Protein AF-A0AA38LGV3-F1 (afdb_monomer_lite)

Sequence (119 aa):
GGANGISSNISSFGSVFVIDNPITEGPQDTSKLLGRLQGVQVNSDRRGANFHMSATLIIENGDALEITGTIRSLFATRKLSVVGGSGRFKYARGKALVNLVSFDGVLLTFKIRVTLRSY

Organism: Taxus chinensis (NCBI:txid29808)

pLDDT: mean 87.06, std 14.26, range [31.75, 98.19]

Radius of gyration: 15.21 Å; chains: 1; bounding box: 44×38×39 Å

InterPro domains:
  IPR004265 Dirigent protein [PF03018] (6-104)
  IPR004265 Dirigent protein [PTHR21495] (8-104)
  IPR044859 Allene oxide cyclase/Dirigent protein [G3DSA:2.40.480.10] (3-116)

Secondary structure (DSSP, 8-state):
-------SSTTSTT-EEEEEEEEESSSSTTSPEEEEEEEEEEE--TTS-PEEEEEEEEEGGG-EEEEEEEE--SSSPEEEEEEEEEGGGTT--EEEEEEEEEE-SS-EEEEEEEEEPP-

Structure (mmCIF, N/CA/C/O backbone):
data_AF-A0AA38LGV3-F1
#
_entry.id   AF-A0AA38LGV3-F1
#
loop_
_atom_site.group_PDB
_atom_site.id
_atom_site.type_symbol
_atom_site.label_atom_id
_atom_site.label_alt_id
_atom_site.label_comp_id
_atom_site.label_asym_id
_atom_site.label_entity_id
_atom_site.label_seq_id
_atom_site.pdbx_PDB_ins_code
_atom_site.Cartn_x
_atom_site.Cartn_y
_atom_site.Cartn_z
_atom_site.occupancy
_atom_site.B_iso_or_equiv
_atom_site.auth_seq_id
_atom_site.auth_comp_id
_atom_site.auth_asym_id
_atom_site.auth_atom_id
_atom_site.pdbx_PDB_model_num
ATOM 1 N N . GLY A 1 1 ? 16.575 -24.593 -3.287 1.00 36.75 1 GLY A N 1
ATOM 2 C CA . GLY A 1 1 ? 15.802 -24.262 -4.498 1.00 36.75 1 GLY A CA 1
ATOM 3 C C . GLY A 1 1 ? 14.820 -23.166 -4.154 1.00 36.75 1 GLY A C 1
ATOM 4 O O . GLY A 1 1 ? 14.062 -23.353 -3.217 1.00 36.75 1 GLY A O 1
ATOM 5 N N . GLY A 1 2 ? 14.893 -22.027 -4.843 1.00 31.75 2 GLY A N 1
ATOM 6 C CA . GLY A 1 2 ? 14.103 -20.824 -4.553 1.00 31.75 2 GLY A CA 1
ATOM 7 C C . GLY A 1 2 ? 14.557 -19.645 -5.417 1.00 31.75 2 GLY A C 1
ATOM 8 O O . GLY A 1 2 ? 15.101 -18.684 -4.903 1.00 31.75 2 GLY A O 1
ATOM 9 N N . ALA A 1 3 ? 14.430 -19.844 -6.733 1.00 40.34 3 ALA A N 1
ATOM 10 C CA . ALA A 1 3 ? 14.535 -18.923 -7.869 1.00 40.34 3 ALA A CA 1
ATOM 11 C C . ALA A 1 3 ? 15.486 -17.705 -7.802 1.00 40.34 3 ALA A C 1
ATOM 13 O O . ALA A 1 3 ? 15.157 -16.627 -7.316 1.00 40.34 3 ALA A O 1
ATOM 14 N N . ASN A 1 4 ? 16.603 -17.869 -8.512 1.00 45.72 4 ASN A N 1
ATOM 15 C CA . ASN A 1 4 ? 17.285 -16.826 -9.273 1.00 45.72 4 ASN A CA 1
ATOM 16 C C . ASN A 1 4 ? 16.276 -15.948 -10.041 1.00 45.72 4 ASN A C 1
ATOM 18 O O . ASN A 1 4 ? 15.664 -16.407 -11.004 1.00 45.72 4 ASN A O 1
ATOM 22 N N . GLY A 1 5 ? 16.115 -14.695 -9.620 1.00 40.00 5 GLY A N 1
ATOM 23 C CA . GLY A 1 5 ? 15.240 -13.713 -10.269 1.00 40.00 5 GLY A CA 1
ATOM 24 C C . GLY A 1 5 ? 15.752 -12.278 -10.163 1.00 40.00 5 GLY A C 1
ATOM 25 O O . GLY A 1 5 ? 14.984 -11.339 -10.347 1.00 40.00 5 GLY A O 1
ATOM 26 N N . ILE A 1 6 ? 17.039 -12.083 -9.859 1.00 48.44 6 ILE A N 1
ATOM 27 C CA . ILE A 1 6 ? 17.645 -10.752 -9.887 1.00 48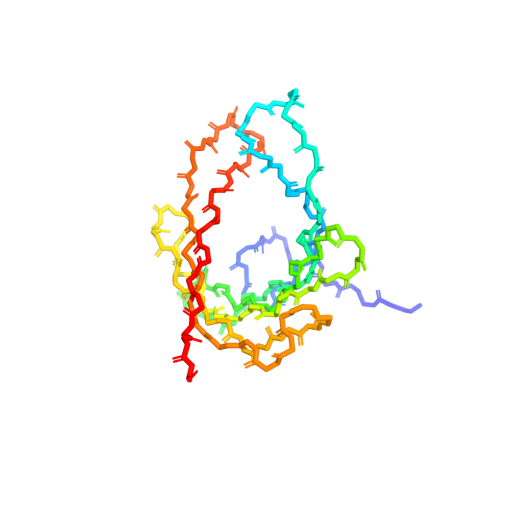.44 6 ILE A CA 1
ATOM 28 C C . ILE A 1 6 ? 17.950 -10.436 -11.353 1.00 48.44 6 ILE A C 1
ATOM 30 O O . ILE A 1 6 ? 19.046 -10.685 -11.849 1.00 48.44 6 ILE A O 1
ATOM 34 N N . SER A 1 7 ? 16.955 -9.924 -12.079 1.00 47.75 7 SER A N 1
ATOM 35 C CA . SER A 1 7 ? 17.238 -9.183 -13.305 1.00 47.75 7 SER A CA 1
ATOM 36 C C . SER A 1 7 ? 18.153 -8.018 -12.926 1.00 47.75 7 SER A C 1
ATOM 38 O O . SER A 1 7 ? 17.810 -7.240 -12.037 1.00 47.75 7 SER A O 1
ATOM 40 N N . SER A 1 8 ? 19.295 -7.875 -13.596 1.00 53.75 8 SER A N 1
ATOM 41 C CA . SER A 1 8 ? 20.307 -6.834 -13.341 1.00 53.75 8 SER A CA 1
ATOM 42 C C . SER A 1 8 ? 19.793 -5.391 -13.474 1.00 53.75 8 SER A C 1
ATOM 44 O O . SER A 1 8 ? 20.509 -4.449 -13.151 1.00 53.75 8 SER A O 1
ATOM 46 N N . ASN A 1 9 ? 18.543 -5.205 -13.909 1.00 65.06 9 ASN A N 1
ATOM 47 C CA . ASN A 1 9 ? 17.844 -3.931 -13.927 1.00 65.06 9 ASN A CA 1
ATOM 48 C C . ASN A 1 9 ? 16.508 -4.045 -13.172 1.00 65.06 9 ASN A C 1
ATOM 50 O O . ASN A 1 9 ? 15.633 -4.823 -13.562 1.00 65.06 9 ASN A O 1
ATOM 54 N N . ILE A 1 10 ? 16.351 -3.224 -12.128 1.00 68.69 10 ILE A N 1
ATOM 55 C CA . ILE A 1 10 ? 15.189 -3.168 -11.222 1.00 68.69 10 ILE A CA 1
ATOM 56 C C . ILE A 1 10 ? 13.877 -2.827 -11.960 1.00 68.69 10 ILE A C 1
ATOM 58 O O . ILE A 1 10 ? 12.784 -3.034 -11.444 1.00 68.69 10 ILE A O 1
ATOM 62 N N . SER A 1 11 ? 13.981 -2.281 -13.172 1.00 75.44 11 SER A N 1
ATOM 63 C CA . SER A 1 11 ? 12.853 -1.865 -14.007 1.00 75.44 11 SER A CA 1
ATOM 64 C C . SER A 1 11 ? 12.534 -2.840 -15.146 1.00 75.44 11 SER A C 1
ATOM 66 O O . SER A 1 11 ? 11.791 -2.485 -16.056 1.00 75.44 11 SER A O 1
ATOM 68 N N . SER A 1 12 ? 13.049 -4.071 -15.117 1.00 86.12 12 SER A N 1
ATOM 69 C CA . SER A 1 12 ? 12.774 -5.071 -16.162 1.00 86.12 12 SER A CA 1
ATOM 70 C C . SER A 1 12 ? 11.361 -5.646 -16.050 1.00 86.12 12 SER A C 1
ATOM 72 O O . SER A 1 12 ? 10.798 -5.729 -14.961 1.00 86.12 12 SER A O 1
ATOM 74 N N . PHE A 1 13 ? 10.780 -6.091 -17.167 1.00 88.06 13 PHE A N 1
ATOM 75 C CA . PHE A 1 13 ? 9.527 -6.850 -17.131 1.00 88.06 13 PHE A CA 1
ATOM 76 C C . PHE A 1 13 ? 9.686 -8.111 -16.270 1.00 88.06 13 PHE A C 1
ATOM 78 O O . PHE A 1 13 ? 10.652 -8.858 -16.425 1.00 88.06 13 PHE A O 1
ATOM 85 N N . GLY A 1 14 ? 8.720 -8.357 -15.387 1.00 88.31 14 GLY A N 1
ATOM 86 C CA . GLY A 1 14 ? 8.723 -9.493 -14.470 1.00 88.31 14 GLY A CA 1
ATOM 87 C C . GLY A 1 14 ? 9.507 -9.271 -13.176 1.00 88.31 14 GLY A C 1
ATOM 88 O O . GLY A 1 14 ? 9.475 -10.150 -12.320 1.00 88.31 14 GLY A O 1
ATOM 89 N N . SER A 1 15 ? 10.165 -8.120 -12.983 1.00 88.12 15 SER A N 1
ATOM 90 C CA . SER A 1 15 ? 10.785 -7.791 -11.695 1.00 88.12 15 SER A CA 1
ATOM 91 C C . SER A 1 15 ? 9.721 -7.708 -10.596 1.00 88.12 15 SER A C 1
ATOM 93 O O . SER A 1 15 ? 8.696 -7.042 -10.768 1.00 88.12 15 SER A O 1
ATOM 95 N N . VAL A 1 16 ? 9.978 -8.375 -9.468 1.00 89.62 16 VAL A N 1
ATOM 96 C CA . VAL A 1 16 ? 9.088 -8.435 -8.301 1.00 89.62 16 VAL A CA 1
ATOM 97 C C . VAL A 1 16 ? 9.765 -7.776 -7.106 1.00 89.62 16 VAL A C 1
ATOM 99 O O . VAL A 1 16 ? 10.911 -8.083 -6.789 1.00 89.62 16 VAL A O 1
ATOM 102 N N . PHE A 1 17 ? 9.027 -6.915 -6.415 1.00 88.50 17 PHE A N 1
ATOM 103 C CA . PHE A 1 17 ? 9.433 -6.272 -5.174 1.00 88.50 17 PHE A CA 1
ATOM 104 C C . PHE A 1 17 ? 8.464 -6.672 -4.075 1.00 88.50 17 PHE A C 1
ATOM 106 O O . PHE A 1 17 ? 7.258 -6.460 -4.205 1.00 88.50 17 PHE A O 1
ATOM 113 N N . VAL A 1 18 ? 8.991 -7.233 -2.991 1.00 93.81 18 VAL A N 1
ATOM 114 C CA . VAL A 1 18 ? 8.243 -7.412 -1.745 1.00 93.81 18 VAL A CA 1
ATOM 115 C C . VAL A 1 18 ? 8.428 -6.144 -0.925 1.00 93.81 18 VAL A C 1
ATOM 117 O O . VAL A 1 18 ? 9.553 -5.675 -0.765 1.00 93.81 18 VAL A O 1
ATOM 120 N N . ILE A 1 19 ? 7.328 -5.572 -0.444 1.00 92.94 19 ILE A N 1
ATOM 121 C CA . ILE A 1 19 ? 7.347 -4.330 0.327 1.00 92.94 19 ILE A CA 1
ATOM 122 C C . ILE A 1 19 ? 6.855 -4.570 1.748 1.00 92.94 19 ILE A C 1
ATOM 124 O O . ILE A 1 19 ? 5.887 -5.298 1.965 1.00 92.94 19 ILE A O 1
ATOM 128 N N . ASP A 1 20 ? 7.522 -3.915 2.693 1.00 95.25 20 ASP A N 1
ATOM 129 C CA . ASP A 1 20 ? 7.139 -3.859 4.098 1.00 95.25 20 ASP A CA 1
ATOM 130 C C . ASP A 1 20 ? 7.573 -2.505 4.682 1.00 95.25 20 ASP A C 1
ATOM 132 O O . ASP A 1 20 ? 8.673 -2.352 5.212 1.00 95.25 20 ASP A O 1
ATOM 136 N N . ASN A 1 21 ? 6.725 -1.490 4.506 1.00 93.56 21 ASN A N 1
ATOM 137 C CA . ASN A 1 21 ? 7.052 -0.099 4.824 1.00 93.56 21 ASN A CA 1
ATOM 138 C C . ASN A 1 21 ? 6.274 0.400 6.050 1.00 93.56 21 ASN A C 1
ATOM 140 O O . ASN A 1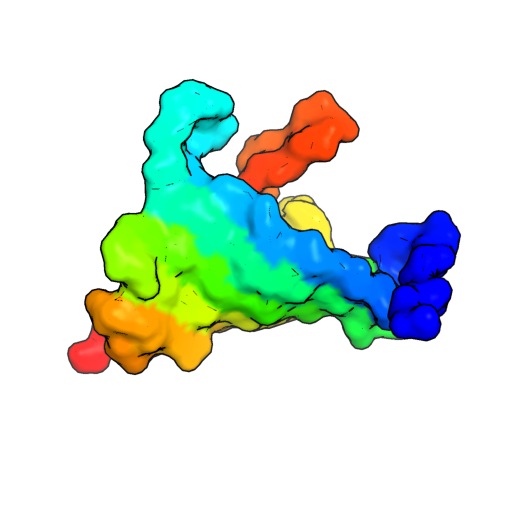 21 ? 5.090 0.080 6.182 1.00 93.56 21 ASN A O 1
ATOM 144 N N . PRO A 1 22 ? 6.878 1.222 6.928 1.00 94.44 22 PRO A N 1
ATOM 145 C CA . PRO A 1 22 ? 6.149 1.855 8.022 1.00 94.44 22 PRO A CA 1
ATOM 146 C C . PRO A 1 22 ? 5.104 2.850 7.489 1.00 94.44 22 PRO A C 1
ATOM 148 O O . PRO A 1 22 ? 5.344 3.566 6.518 1.00 94.44 22 PRO A O 1
ATOM 151 N N . ILE A 1 23 ? 3.943 2.906 8.146 1.00 94.88 23 ILE A N 1
ATOM 152 C CA . ILE A 1 23 ? 2.946 3.967 7.964 1.00 94.88 23 ILE A CA 1
ATOM 153 C C . ILE A 1 23 ? 3.021 4.863 9.193 1.00 94.88 23 ILE A C 1
ATOM 155 O O . ILE A 1 23 ? 2.777 4.400 10.306 1.00 94.88 23 ILE A O 1
ATOM 159 N N . THR A 1 24 ? 3.343 6.135 8.997 1.00 95.31 24 THR A N 1
ATOM 160 C CA . THR A 1 24 ? 3.509 7.126 10.065 1.00 95.31 24 THR A CA 1
ATOM 161 C C . THR A 1 24 ? 2.496 8.260 9.937 1.00 95.31 24 THR A C 1
ATOM 163 O O . THR A 1 24 ? 1.918 8.485 8.872 1.00 95.31 24 THR A O 1
ATOM 166 N N . GLU A 1 25 ? 2.265 8.982 11.033 1.00 94.44 25 GLU A N 1
ATOM 167 C CA . GLU A 1 25 ? 1.363 10.145 11.062 1.00 94.44 25 GLU A CA 1
ATOM 168 C C . GLU A 1 25 ? 1.866 11.318 10.200 1.00 94.44 25 GLU A C 1
ATOM 170 O O . GLU A 1 25 ? 1.072 12.046 9.598 1.00 94.44 25 GLU A O 1
ATOM 175 N N . GLY A 1 26 ? 3.187 11.466 10.090 1.00 92.75 26 GLY A N 1
ATOM 176 C CA . GLY A 1 26 ? 3.858 12.511 9.327 1.00 92.75 26 GLY A CA 1
ATOM 177 C C . GLY A 1 26 ? 5.108 12.001 8.601 1.00 92.75 26 GLY A C 1
ATOM 178 O O . GLY A 1 26 ? 5.521 10.855 8.796 1.00 92.75 26 GLY A O 1
ATOM 179 N N . PRO A 1 27 ? 5.705 12.835 7.729 1.00 88.75 27 PRO A N 1
ATOM 180 C CA . PRO A 1 27 ? 6.904 12.484 6.967 1.00 88.75 27 PRO A CA 1
ATOM 181 C C . PRO A 1 27 ? 8.205 12.522 7.785 1.00 88.75 27 PRO A C 1
ATOM 183 O O . PRO A 1 27 ? 9.237 12.128 7.259 1.00 88.75 27 PRO A O 1
ATOM 186 N N . GLN A 1 28 ? 8.185 13.041 9.017 1.00 88.94 28 GLN A N 1
ATOM 187 C CA . GLN A 1 28 ? 9.365 13.115 9.879 1.00 88.94 28 GLN A CA 1
ATOM 188 C C . GLN A 1 28 ? 9.667 11.754 10.511 1.00 88.94 28 GLN A C 1
ATOM 190 O O . GLN A 1 28 ? 8.739 11.067 10.937 1.00 88.94 28 GLN A O 1
ATOM 195 N N . ASP A 1 29 ? 10.946 11.428 10.692 1.00 82.38 29 ASP A N 1
ATOM 196 C CA . ASP A 1 29 ? 11.391 10.163 11.304 1.00 82.38 29 ASP A CA 1
ATOM 197 C C . ASP A 1 29 ? 10.923 9.982 12.757 1.00 82.38 29 ASP A C 1
ATOM 199 O O . ASP A 1 29 ? 10.814 8.864 13.252 1.00 82.38 29 ASP A O 1
ATOM 203 N N . THR A 1 30 ? 10.603 11.080 13.443 1.00 91.25 30 THR A N 1
ATOM 204 C CA . THR A 1 30 ? 10.068 11.089 14.813 1.00 91.25 30 THR A CA 1
ATOM 205 C C . THR A 1 30 ? 8.548 10.924 14.878 1.00 91.25 30 THR A C 1
ATOM 207 O O . THR A 1 30 ? 7.976 10.923 15.969 1.00 91.25 30 THR A O 1
ATOM 210 N N . SER A 1 31 ? 7.871 10.810 13.732 1.00 93.75 31 SER A N 1
ATOM 211 C CA . SER A 1 31 ? 6.413 10.690 13.673 1.00 93.75 31 SER A CA 1
ATOM 212 C C . SER A 1 31 ? 5.930 9.385 14.298 1.00 93.75 31 SER A C 1
ATOM 214 O O . SER A 1 31 ? 6.560 8.335 14.157 1.00 93.75 31 SER A O 1
ATOM 216 N N . LYS A 1 32 ? 4.748 9.422 14.924 1.00 95.00 32 LYS A N 1
ATOM 217 C CA . LYS A 1 32 ? 4.115 8.224 15.482 1.00 95.00 32 LYS A CA 1
ATOM 218 C C . LYS A 1 32 ? 3.923 7.160 14.392 1.00 95.00 32 LYS A C 1
ATOM 220 O O . LYS A 1 32 ? 3.362 7.445 13.330 1.00 95.00 32 LYS A O 1
ATOM 225 N N . LEU A 1 33 ? 4.335 5.924 14.684 1.00 94.25 33 LEU A N 1
ATOM 226 C CA . LEU A 1 33 ? 4.018 4.748 13.873 1.00 94.25 33 LEU A CA 1
ATOM 227 C C . LEU A 1 33 ? 2.529 4.402 14.025 1.00 94.25 33 LEU A C 1
ATOM 229 O O . LEU A 1 33 ? 2.040 4.208 15.136 1.00 94.25 33 LEU A O 1
ATOM 233 N N . LEU A 1 34 ? 1.822 4.307 12.903 1.00 94.69 34 LEU A N 1
ATOM 234 C CA . LEU A 1 34 ? 0.395 3.982 12.833 1.00 94.69 34 LEU A CA 1
ATOM 235 C C . LEU A 1 34 ? 0.134 2.557 12.334 1.00 94.69 34 LEU A C 1
ATOM 237 O O . LEU A 1 34 ? -0.960 2.029 12.526 1.00 94.69 34 LEU A O 1
ATOM 241 N N . GLY A 1 35 ? 1.107 1.947 11.654 1.00 95.50 35 GLY A N 1
ATOM 242 C CA . GLY A 1 35 ? 0.908 0.661 11.000 1.00 95.50 35 GLY A CA 1
ATOM 243 C C . GLY A 1 35 ? 1.999 0.297 9.999 1.00 95.50 35 GLY A C 1
ATOM 244 O O . GLY A 1 35 ? 3.091 0.871 10.010 1.00 95.50 35 GLY A O 1
ATOM 245 N N . ARG A 1 36 ? 1.696 -0.655 9.110 1.00 96.38 36 ARG A N 1
ATOM 246 C CA . ARG A 1 36 ? 2.595 -1.111 8.037 1.00 96.38 36 ARG A CA 1
ATOM 247 C C . ARG A 1 36 ? 1.863 -1.262 6.708 1.00 96.38 36 ARG A C 1
ATOM 249 O O . ARG A 1 36 ? 0.701 -1.656 6.669 1.00 96.38 36 ARG A O 1
ATOM 256 N N . LEU A 1 37 ? 2.560 -0.965 5.616 1.00 96.69 37 LEU A N 1
ATOM 257 C CA . LEU A 1 37 ? 2.142 -1.251 4.249 1.00 96.69 37 LEU A CA 1
ATOM 258 C C . LEU A 1 37 ? 2.917 -2.469 3.750 1.00 96.69 37 LEU A C 1
ATOM 260 O O . LEU A 1 37 ? 4.116 -2.368 3.485 1.00 96.69 37 LEU A O 1
ATOM 264 N N . GLN A 1 38 ? 2.223 -3.591 3.591 1.00 97.69 38 GLN A N 1
ATOM 265 C CA . GLN A 1 38 ? 2.818 -4.869 3.200 1.00 97.69 38 GLN A CA 1
ATOM 266 C C . GLN A 1 38 ? 2.244 -5.368 1.885 1.00 97.69 38 GLN A C 1
ATOM 268 O O . GLN A 1 38 ? 1.045 -5.241 1.652 1.00 97.69 38 GLN A O 1
ATOM 273 N N . GLY A 1 39 ? 3.069 -5.948 1.017 1.00 97.25 39 GLY A N 1
ATOM 274 C CA . GLY A 1 39 ? 2.572 -6.503 -0.238 1.00 97.25 39 GLY A CA 1
ATOM 275 C C . GLY A 1 39 ? 3.637 -6.713 -1.297 1.00 97.25 39 GLY A C 1
ATOM 276 O O . GLY A 1 39 ? 4.810 -6.932 -0.996 1.00 97.25 39 GLY A O 1
ATOM 277 N N . VAL A 1 40 ? 3.203 -6.636 -2.553 1.00 95.88 40 VAL A N 1
ATOM 278 C CA . VAL A 1 40 ? 4.048 -6.865 -3.725 1.00 95.88 40 VAL A CA 1
ATOM 279 C C . VAL A 1 40 ? 3.849 -5.797 -4.794 1.00 95.88 40 VAL A C 1
ATOM 281 O O . VAL A 1 40 ? 2.743 -5.290 -5.006 1.00 95.88 40 VAL A O 1
ATOM 284 N N . GLN A 1 41 ? 4.931 -5.488 -5.504 1.00 92.12 41 GLN A N 1
ATOM 285 C CA . GLN A 1 41 ? 4.922 -4.726 -6.747 1.00 92.12 41 GLN A CA 1
ATOM 286 C C . GLN A 1 41 ? 5.573 -5.558 -7.847 1.00 92.12 41 GLN A C 1
ATOM 288 O O . GLN A 1 41 ? 6.635 -6.137 -7.639 1.00 92.12 41 GLN A O 1
ATOM 293 N N . VAL A 1 42 ? 4.961 -5.602 -9.023 1.00 92.50 42 VAL A N 1
ATOM 294 C CA . VAL A 1 42 ? 5.477 -6.356 -10.170 1.00 92.50 42 VAL A CA 1
ATOM 295 C C . VAL A 1 42 ? 5.539 -5.438 -11.374 1.00 92.50 42 VAL A C 1
ATOM 297 O O . VAL A 1 42 ? 4.528 -4.814 -11.699 1.00 92.50 42 VAL A O 1
ATOM 300 N N . ASN A 1 43 ? 6.681 -5.360 -12.061 1.00 90.06 43 ASN A N 1
ATOM 301 C CA . ASN A 1 43 ? 6.693 -4.725 -13.376 1.00 90.06 43 ASN A CA 1
ATOM 302 C C . ASN A 1 43 ? 5.979 -5.647 -14.369 1.00 90.06 43 ASN A C 1
ATOM 304 O O . ASN A 1 43 ? 6.533 -6.645 -14.831 1.00 90.06 43 ASN A O 1
ATOM 308 N N . SER A 1 44 ? 4.737 -5.307 -14.693 1.00 88.19 44 SER A N 1
ATOM 309 C CA . SER A 1 44 ? 3.902 -6.051 -15.633 1.00 88.19 44 SER A CA 1
ATOM 310 C C . SER A 1 44 ? 3.832 -5.386 -17.012 1.00 88.19 44 SER A C 1
ATOM 312 O O . SER A 1 44 ? 2.960 -5.725 -17.809 1.00 88.19 44 SER A O 1
ATOM 314 N N . ASP A 1 45 ? 4.720 -4.432 -17.301 1.00 88.56 45 ASP A N 1
ATOM 315 C CA . ASP A 1 45 ? 4.792 -3.717 -18.572 1.00 88.56 45 ASP A CA 1
ATOM 316 C C . ASP A 1 45 ? 6.047 -4.107 -19.359 1.00 88.56 45 ASP A C 1
ATOM 318 O O . ASP A 1 45 ? 7.179 -3.894 -18.939 1.00 88.56 45 ASP A O 1
ATOM 322 N N . ARG A 1 46 ? 5.846 -4.702 -20.539 1.00 85.25 46 ARG A N 1
ATOM 323 C CA . ARG A 1 46 ? 6.945 -5.124 -21.423 1.00 85.25 46 ARG A CA 1
ATOM 324 C C . ARG A 1 46 ? 7.645 -3.961 -22.120 1.00 85.25 46 ARG A C 1
ATOM 326 O O . ARG A 1 46 ? 8.720 -4.158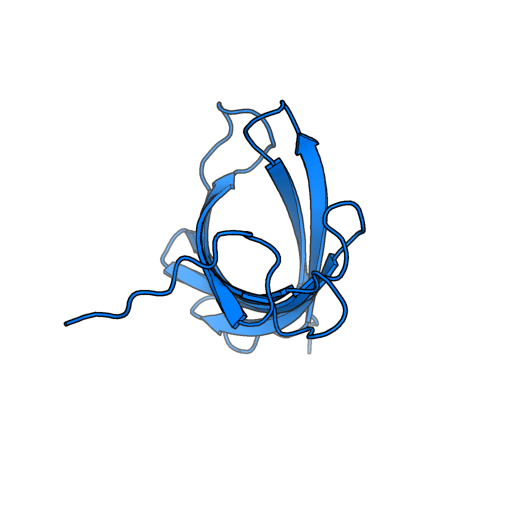 -22.675 1.00 85.25 46 ARG A O 1
ATOM 333 N N . ARG A 1 47 ? 7.011 -2.788 -22.170 1.00 81.50 47 ARG A N 1
ATOM 334 C CA . ARG A 1 47 ? 7.484 -1.614 -22.917 1.00 81.50 47 ARG A CA 1
ATOM 335 C C . ARG A 1 47 ? 7.928 -0.475 -22.000 1.00 81.50 47 ARG A C 1
ATOM 337 O O . ARG A 1 47 ? 8.311 0.577 -22.502 1.00 81.50 47 ARG A O 1
ATOM 344 N N . GLY A 1 48 ? 7.868 -0.663 -20.685 1.00 77.38 48 GLY A N 1
ATOM 345 C CA . GLY A 1 48 ? 8.121 0.398 -19.721 1.00 77.38 48 GLY A CA 1
ATOM 346 C C . GLY A 1 48 ? 8.315 -0.113 -18.299 1.00 77.38 48 GLY A C 1
ATOM 347 O O . GLY A 1 48 ? 8.438 -1.308 -18.048 1.00 77.38 48 GLY A O 1
ATOM 348 N N . ALA A 1 49 ? 8.341 0.827 -17.358 1.00 79.25 49 ALA A N 1
ATOM 349 C CA . ALA A 1 49 ? 8.564 0.577 -15.936 1.00 79.25 49 ALA A CA 1
ATOM 350 C C . ALA A 1 49 ? 7.280 0.815 -15.119 1.00 79.25 49 ALA A C 1
ATOM 352 O O . ALA A 1 49 ? 7.290 1.534 -14.118 1.00 79.25 49 ALA A O 1
ATOM 353 N N . ASN A 1 50 ? 6.154 0.256 -15.577 1.00 87.81 50 ASN A N 1
ATOM 354 C CA . ASN A 1 50 ? 4.877 0.366 -14.874 1.00 87.81 50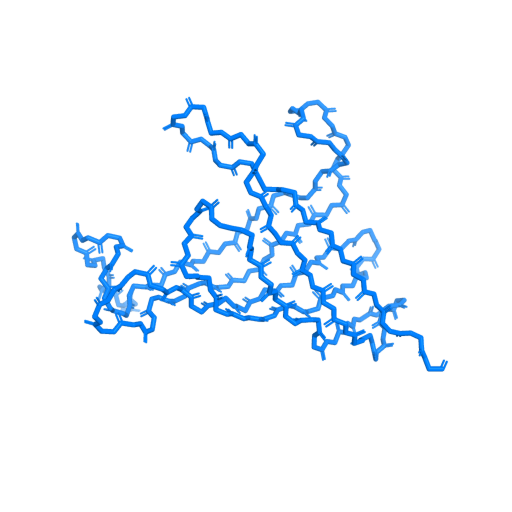 ASN A CA 1
ATOM 355 C C . ASN A 1 50 ? 4.690 -0.827 -13.930 1.00 87.81 50 ASN A C 1
ATOM 357 O O . ASN A 1 50 ? 4.692 -1.982 -14.351 1.00 87.81 50 ASN A O 1
ATOM 361 N N . PHE A 1 51 ? 4.452 -0.540 -12.654 1.00 90.12 51 PHE A N 1
ATOM 362 C CA . PHE A 1 51 ? 4.329 -1.558 -11.617 1.00 90.12 51 PHE A CA 1
ATOM 363 C C . PHE A 1 51 ? 2.874 -1.797 -11.237 1.00 90.12 51 PHE A C 1
ATOM 365 O O . PHE A 1 51 ? 2.177 -0.867 -10.837 1.00 90.12 51 PHE A O 1
ATOM 372 N N . HIS A 1 52 ? 2.406 -3.038 -11.291 1.00 93.62 52 HIS A N 1
ATOM 373 C CA . HIS A 1 52 ? 1.178 -3.422 -10.609 1.00 93.62 52 HIS A CA 1
ATOM 374 C C . HIS A 1 52 ? 1.472 -3.627 -9.120 1.00 93.62 52 HIS A C 1
ATOM 376 O O . HIS A 1 52 ? 2.403 -4.348 -8.777 1.00 93.62 52 HIS A O 1
ATOM 382 N N . MET A 1 53 ? 0.691 -3.005 -8.241 1.00 95.19 53 MET A N 1
ATOM 383 C CA . MET A 1 53 ? 0.784 -3.163 -6.790 1.00 95.19 53 MET A CA 1
ATOM 384 C C . MET A 1 53 ? -0.440 -3.908 -6.263 1.00 95.19 53 MET A C 1
ATOM 386 O O . MET A 1 53 ? -1.569 -3.590 -6.639 1.00 95.19 53 MET A O 1
ATOM 390 N N . SER A 1 54 ? -0.202 -4.827 -5.331 1.00 97.62 54 SER A N 1
ATOM 391 C CA . SER A 1 54 ? -1.208 -5.388 -4.431 1.00 97.62 54 SER A CA 1
ATOM 392 C C . SER A 1 54 ? -0.653 -5.323 -3.014 1.00 97.62 54 SER A C 1
ATOM 394 O O . SER A 1 54 ? 0.394 -5.912 -2.744 1.00 97.62 54 SER A O 1
ATOM 396 N N . ALA A 1 55 ? -1.308 -4.572 -2.132 1.00 97.69 55 ALA A N 1
ATOM 397 C CA . ALA A 1 55 ? -0.803 -4.315 -0.790 1.00 97.69 55 ALA A CA 1
ATOM 398 C C . ALA A 1 55 ? -1.921 -4.139 0.242 1.00 97.69 55 ALA A C 1
ATOM 400 O O . ALA A 1 55 ? -3.046 -3.770 -0.090 1.00 97.69 55 ALA A O 1
ATOM 401 N N . THR A 1 56 ? -1.564 -4.346 1.502 1.00 98.19 56 THR A N 1
ATOM 402 C CA . THR A 1 56 ? -2.424 -4.221 2.673 1.00 98.19 56 THR A CA 1
ATOM 403 C C . THR A 1 56 ? -1.872 -3.129 3.581 1.00 98.19 56 THR A C 1
ATOM 405 O O . THR A 1 56 ? -0.700 -3.164 3.960 1.00 98.19 56 THR A O 1
ATOM 408 N N . LEU A 1 57 ? -2.712 -2.154 3.931 1.00 97.56 57 LEU A N 1
ATOM 409 C CA . LEU A 1 57 ? -2.439 -1.195 5.000 1.00 97.56 57 LEU A CA 1
ATOM 410 C C . LEU A 1 57 ? -2.926 -1.821 6.301 1.00 97.56 57 LEU A C 1
ATOM 412 O O . LEU A 1 57 ? -4.131 -1.863 6.530 1.00 97.56 57 LEU A O 1
ATOM 416 N N . ILE A 1 58 ? -2.005 -2.304 7.124 1.00 97.12 58 ILE A N 1
ATOM 417 C CA . ILE A 1 58 ? -2.282 -2.867 8.446 1.00 97.12 58 ILE A CA 1
ATOM 418 C C . ILE A 1 58 ? -2.165 -1.729 9.455 1.00 97.12 58 ILE A C 1
ATOM 420 O O . ILE A 1 58 ? -1.096 -1.130 9.566 1.00 97.12 58 ILE A O 1
ATOM 424 N N . ILE A 1 59 ? -3.248 -1.412 10.157 1.00 93.62 59 ILE A N 1
ATOM 425 C CA . ILE A 1 59 ? -3.351 -0.301 11.114 1.00 93.62 59 ILE A CA 1
ATOM 426 C C . ILE A 1 59 ? -3.562 -0.876 12.533 1.00 93.62 59 ILE A C 1
ATOM 428 O O . ILE A 1 59 ? -3.658 -2.092 12.718 1.00 93.62 59 ILE A O 1
ATOM 432 N N . GLU A 1 60 ? -3.561 -0.010 13.551 1.00 83.50 60 GLU A N 1
ATOM 433 C CA . GLU A 1 60 ? -3.820 -0.339 14.959 1.00 83.50 60 GLU A CA 1
ATOM 434 C C . GLU A 1 60 ? -4.936 -1.389 15.142 1.00 83.50 60 GLU A C 1
ATOM 436 O O . GLU A 1 60 ? -5.992 -1.332 14.509 1.00 83.50 60 GLU A O 1
ATOM 441 N N . ASN A 1 61 ? -4.696 -2.333 16.057 1.00 84.69 61 ASN A N 1
ATOM 442 C CA . ASN A 1 61 ? -5.586 -3.449 16.407 1.00 84.69 61 ASN A CA 1
ATOM 443 C C . ASN A 1 61 ? -5.855 -4.466 15.281 1.00 84.69 61 ASN A C 1
ATOM 445 O O . ASN A 1 61 ? -6.799 -5.246 15.375 1.00 84.69 61 ASN A O 1
ATOM 449 N N . GLY A 1 62 ? -5.020 -4.496 14.237 1.00 86.75 62 GLY A N 1
ATOM 450 C CA . GLY A 1 62 ? -5.129 -5.476 13.149 1.00 86.75 62 GLY A CA 1
ATOM 451 C C . GLY A 1 62 ? -6.211 -5.148 12.118 1.00 86.75 62 GLY A C 1
ATOM 452 O O . GLY A 1 62 ? -6.444 -5.940 11.202 1.00 86.75 62 GLY A O 1
ATOM 453 N N . ASP A 1 63 ? -6.848 -3.981 12.239 1.00 95.75 63 ASP A N 1
ATOM 454 C CA . ASP A 1 63 ? -7.716 -3.438 11.203 1.00 95.75 63 ASP A CA 1
ATOM 455 C C . ASP A 1 63 ? -6.899 -3.183 9.935 1.00 95.75 63 ASP A C 1
ATOM 457 O O . ASP A 1 63 ? -5.800 -2.624 9.999 1.00 95.75 63 ASP A O 1
ATOM 461 N N . ALA A 1 64 ? -7.428 -3.564 8.773 1.00 97.25 64 ALA A N 1
ATOM 462 C CA . ALA A 1 64 ? -6.681 -3.445 7.530 1.00 97.25 64 ALA A CA 1
ATOM 463 C C . ALA A 1 64 ? -7.522 -2.995 6.337 1.00 97.25 64 ALA A C 1
ATOM 465 O O . ALA A 1 64 ? -8.732 -3.205 6.291 1.00 97.25 64 ALA A O 1
ATOM 466 N N . LEU A 1 65 ? -6.855 -2.389 5.356 1.00 97.50 65 LEU A N 1
ATOM 467 C CA . LEU A 1 65 ? -7.412 -2.041 4.049 1.00 97.50 65 LEU A CA 1
ATOM 468 C C . LEU A 1 65 ? -6.576 -2.679 2.945 1.00 97.50 65 LEU A C 1
ATOM 470 O O . LEU A 1 65 ? -5.355 -2.511 2.928 1.00 97.50 65 LEU A O 1
ATOM 474 N N . GLU A 1 66 ? -7.224 -3.323 1.978 1.00 97.88 66 GLU A N 1
ATOM 475 C CA . GLU A 1 66 ? -6.536 -3.840 0.794 1.00 97.88 66 GLU A CA 1
ATOM 476 C C . GLU A 1 66 ? -6.592 -2.832 -0.359 1.00 97.88 66 GLU A C 1
ATOM 478 O O . GLU A 1 66 ? -7.662 -2.332 -0.733 1.00 97.88 66 GLU A O 1
ATOM 483 N N . ILE A 1 67 ? -5.432 -2.560 -0.959 1.00 97.94 67 ILE A N 1
ATOM 484 C CA . ILE A 1 67 ? -5.276 -1.667 -2.105 1.00 97.94 67 ILE A CA 1
ATOM 485 C C . ILE A 1 67 ? -4.604 -2.360 -3.290 1.00 97.94 67 ILE A C 1
ATOM 487 O O . ILE A 1 67 ? -3.655 -3.128 -3.143 1.00 97.94 67 ILE A O 1
ATOM 491 N N . THR A 1 68 ? -5.064 -2.042 -4.499 1.00 97.81 68 THR A N 1
ATOM 492 C CA . THR A 1 68 ? -4.451 -2.536 -5.739 1.00 97.81 68 THR A CA 1
ATOM 493 C C . THR A 1 68 ? -4.524 -1.515 -6.870 1.00 97.81 68 THR A C 1
ATOM 495 O O . THR A 1 68 ? -5.442 -0.691 -6.936 1.00 97.81 68 THR A O 1
ATOM 498 N N . GLY A 1 69 ? -3.551 -1.548 -7.778 1.00 95.19 69 GLY A N 1
ATOM 499 C CA . GLY A 1 69 ? -3.582 -0.743 -8.995 1.00 95.19 69 GLY A CA 1
ATOM 500 C C . GLY A 1 69 ? -2.241 -0.656 -9.713 1.00 95.19 69 GLY A C 1
ATOM 501 O O . GLY A 1 69 ? -1.246 -1.239 -9.299 1.00 95.19 69 GLY A O 1
ATOM 502 N N . THR A 1 70 ? -2.223 0.085 -10.822 1.00 92.56 70 THR A N 1
ATOM 503 C CA . THR A 1 70 ? -1.015 0.291 -11.637 1.00 92.56 70 THR A CA 1
ATOM 504 C C . THR A 1 70 ? -0.343 1.618 -11.296 1.00 92.56 70 THR A C 1
ATOM 506 O O . THR A 1 70 ? -0.961 2.681 -11.350 1.00 92.56 70 THR A O 1
ATOM 509 N N . ILE A 1 71 ? 0.949 1.557 -11.007 1.00 88.00 71 ILE A N 1
ATOM 510 C CA . ILE A 1 71 ? 1.850 2.671 -10.737 1.00 88.00 71 ILE A CA 1
ATOM 511 C C . ILE A 1 71 ? 2.639 2.936 -12.013 1.00 88.00 71 ILE A C 1
ATOM 513 O O . ILE A 1 71 ? 3.505 2.148 -12.381 1.00 88.00 71 ILE A O 1
ATOM 517 N N . ARG A 1 72 ? 2.313 4.031 -12.707 1.00 82.69 72 ARG A N 1
ATOM 518 C CA . ARG A 1 72 ? 2.892 4.334 -14.027 1.00 82.69 72 ARG A CA 1
ATOM 519 C C . ARG A 1 72 ? 4.104 5.262 -14.012 1.00 82.69 72 ARG A C 1
ATOM 521 O O . ARG A 1 72 ? 4.820 5.399 -14.990 1.00 82.69 72 ARG A O 1
ATOM 528 N N . SER A 1 73 ? 4.287 5.978 -12.914 1.00 75.50 73 SER A N 1
ATOM 529 C CA . SER A 1 73 ? 5.404 6.892 -12.738 1.00 75.50 73 SER A CA 1
ATOM 530 C C . SER A 1 73 ? 5.691 7.018 -11.257 1.00 75.50 73 SER A C 1
ATOM 532 O O . SER A 1 73 ? 4.770 7.074 -10.432 1.00 75.50 73 SER A O 1
ATOM 534 N N . LEU A 1 74 ? 6.979 7.068 -10.922 1.00 68.75 74 LEU A N 1
ATOM 535 C CA . LEU A 1 74 ? 7.398 7.301 -9.550 1.00 68.75 74 LEU A CA 1
ATOM 536 C C . LEU A 1 74 ? 6.999 8.703 -9.070 1.00 68.75 74 LEU A C 1
ATOM 538 O O . LEU A 1 74 ? 6.655 8.848 -7.897 1.00 68.75 74 LEU A O 1
ATOM 542 N N . PHE A 1 75 ? 6.961 9.678 -9.982 1.00 70.44 75 PHE A N 1
ATOM 543 C CA . PHE A 1 75 ? 6.760 11.101 -9.697 1.00 70.44 75 PHE A CA 1
ATOM 544 C C . PHE A 1 75 ? 5.315 11.588 -9.881 1.00 70.44 75 PHE A C 1
ATOM 546 O O . PHE A 1 75 ? 4.998 12.716 -9.516 1.00 70.44 75 PHE A O 1
ATOM 553 N N . ALA A 1 76 ? 4.422 10.763 -10.432 1.00 73.88 76 ALA A N 1
ATOM 554 C CA . ALA A 1 76 ? 3.014 11.124 -10.596 1.00 73.88 76 ALA A CA 1
ATOM 555 C C . ALA A 1 76 ? 2.159 10.676 -9.401 1.00 73.88 76 ALA A C 1
ATOM 557 O O . ALA A 1 76 ? 2.461 9.680 -8.739 1.00 73.88 76 ALA A O 1
ATOM 558 N N . THR A 1 77 ? 1.028 11.355 -9.180 1.00 78.12 77 THR A N 1
ATOM 559 C CA . THR A 1 77 ? -0.023 10.879 -8.269 1.00 78.12 77 THR A CA 1
ATOM 560 C C . THR A 1 77 ? -0.537 9.514 -8.717 1.00 78.12 77 THR A C 1
ATOM 562 O O . THR A 1 77 ? -1.112 9.372 -9.800 1.00 78.12 77 THR A O 1
ATOM 565 N N . ARG A 1 78 ? -0.397 8.507 -7.855 1.00 87.88 78 ARG A N 1
ATOM 566 C CA . ARG A 1 78 ? -0.852 7.137 -8.117 1.00 87.88 78 ARG A CA 1
ATOM 567 C C . ARG A 1 78 ? -2.252 6.974 -7.545 1.00 87.88 78 ARG A C 1
ATOM 569 O O . ARG A 1 78 ? -2.477 7.268 -6.372 1.00 87.88 78 ARG A O 1
ATOM 576 N N . LYS A 1 79 ? -3.194 6.516 -8.368 1.00 93.12 79 LYS A N 1
ATOM 577 C CA . LYS A 1 79 ? -4.570 6.221 -7.949 1.00 93.12 79 LYS A CA 1
ATOM 578 C C . LYS A 1 79 ? -4.732 4.708 -7.866 1.00 93.12 79 LYS A C 1
ATOM 580 O O . LYS A 1 79 ? -4.721 4.038 -8.894 1.00 93.12 79 LYS A O 1
ATOM 585 N N . LEU A 1 80 ? -4.859 4.189 -6.653 1.00 95.94 80 LEU A N 1
ATOM 586 C CA . LEU A 1 80 ? -5.096 2.776 -6.374 1.00 95.94 80 LEU A CA 1
ATOM 587 C C . LEU A 1 80 ? -6.540 2.596 -5.897 1.00 95.94 80 LEU A C 1
ATOM 589 O O . LEU A 1 80 ? -7.138 3.511 -5.324 1.00 95.94 80 LEU A O 1
ATOM 593 N N . SER A 1 81 ? -7.113 1.428 -6.151 1.00 97.81 81 SER A N 1
ATOM 594 C CA . SER A 1 81 ? -8.448 1.072 -5.675 1.00 97.81 81 SER A CA 1
ATOM 595 C C . SER A 1 81 ? -8.345 0.479 -4.282 1.00 97.81 81 SER A C 1
ATOM 597 O O . SER A 1 81 ? -7.496 -0.377 -4.060 1.00 97.81 81 SER A O 1
ATOM 599 N N . VAL A 1 82 ? -9.229 0.892 -3.374 1.00 98.00 82 VAL A N 1
ATOM 600 C CA . VAL A 1 82 ? -9.497 0.131 -2.147 1.00 98.00 82 VAL A CA 1
ATOM 601 C C . VAL A 1 82 ? -10.491 -0.960 -2.519 1.00 98.00 82 VAL A C 1
ATOM 603 O O . VAL A 1 82 ? -11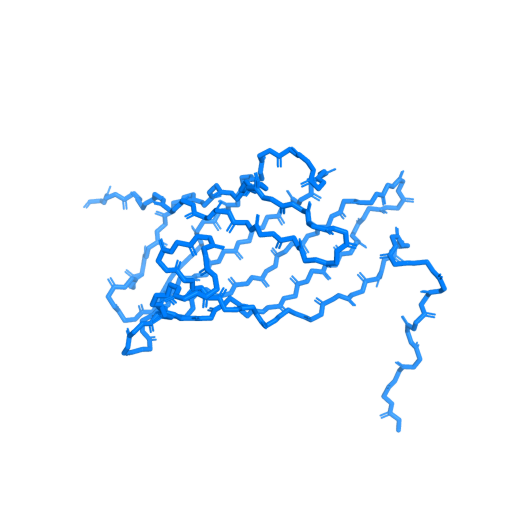.612 -0.655 -2.947 1.00 98.00 82 VAL A O 1
ATOM 606 N N . VAL A 1 83 ? -10.065 -2.214 -2.412 1.00 97.62 83 VAL A N 1
ATOM 607 C CA . VAL A 1 83 ? -10.843 -3.380 -2.855 1.00 97.62 83 VAL A CA 1
ATOM 608 C C . VAL A 1 83 ? -11.492 -4.150 -1.712 1.00 97.62 83 VAL A C 1
ATOM 610 O O . VAL A 1 83 ? -12.387 -4.951 -1.980 1.00 97.62 83 VAL A O 1
ATOM 613 N N . GLY A 1 84 ? -11.113 -3.858 -0.472 1.00 96.88 84 GLY A N 1
ATOM 614 C CA . GLY A 1 84 ? -11.682 -4.465 0.721 1.00 96.88 84 GLY A CA 1
ATOM 615 C C . GLY A 1 84 ? -11.048 -3.926 2.001 1.00 96.88 84 GLY A C 1
ATOM 616 O O . GLY A 1 84 ? -10.301 -2.938 1.986 1.00 96.88 84 GLY A O 1
ATOM 617 N N . GLY A 1 85 ? -11.369 -4.600 3.100 1.00 96.12 85 GLY A N 1
ATOM 618 C CA . GLY A 1 85 ? -10.702 -4.444 4.379 1.00 96.12 85 GLY A CA 1
ATOM 619 C C . GLY A 1 85 ? -11.176 -5.475 5.401 1.00 96.12 85 GLY A C 1
ATOM 620 O O . GLY A 1 85 ? -12.177 -6.175 5.200 1.00 96.12 85 GLY A O 1
ATOM 621 N N . SER A 1 86 ? -10.471 -5.527 6.526 1.00 95.88 86 SER A N 1
ATOM 622 C CA . SER A 1 86 ? -10.783 -6.339 7.702 1.00 95.88 86 SER A CA 1
ATOM 623 C C . SER A 1 86 ? -11.150 -5.455 8.903 1.00 95.88 86 SER A C 1
ATOM 625 O O . SER A 1 86 ? -10.979 -4.232 8.877 1.00 95.88 86 SER A O 1
ATOM 627 N N . GLY A 1 87 ? -11.689 -6.073 9.959 1.00 94.19 87 GLY A N 1
ATOM 628 C CA . GLY A 1 87 ? -12.039 -5.376 11.199 1.00 94.19 87 GLY A CA 1
ATOM 629 C C . GLY A 1 87 ? -13.012 -4.217 10.963 1.00 94.19 87 GLY A C 1
ATOM 630 O O . GLY A 1 87 ? -14.058 -4.412 10.334 1.00 94.19 87 GLY A O 1
ATOM 631 N N . ARG A 1 88 ? -12.675 -3.001 11.411 1.00 93.50 88 ARG A N 1
ATOM 632 C CA . ARG A 1 88 ? -13.525 -1.806 11.217 1.00 93.50 88 ARG A CA 1
ATOM 633 C C . ARG A 1 88 ? -13.738 -1.423 9.747 1.00 93.50 88 ARG A C 1
ATOM 635 O O . ARG A 1 88 ? -14.657 -0.670 9.442 1.00 93.50 88 ARG A O 1
ATOM 642 N N . PHE A 1 89 ? -12.894 -1.921 8.844 1.00 94.12 89 PHE A N 1
ATOM 643 C CA . PHE A 1 89 ? -12.957 -1.650 7.408 1.00 94.12 89 PHE A CA 1
ATOM 644 C C . PHE A 1 89 ? -13.603 -2.788 6.612 1.00 94.12 89 PHE A C 1
ATOM 646 O O . PHE A 1 89 ? -13.461 -2.847 5.389 1.00 94.12 89 PHE A O 1
ATOM 653 N N . LYS A 1 90 ? -14.323 -3.703 7.272 1.00 93.75 90 LYS A N 1
ATOM 654 C CA . LYS A 1 90 ? -15.045 -4.773 6.581 1.00 93.75 90 LYS A CA 1
ATOM 655 C C . LYS A 1 90 ? -15.942 -4.192 5.483 1.00 93.75 90 LYS A C 1
ATOM 657 O O . LYS A 1 90 ? -16.712 -3.266 5.722 1.00 93.75 90 LYS A O 1
ATOM 662 N N . TYR A 1 91 ? -15.835 -4.756 4.280 1.00 93.88 91 TYR A N 1
ATOM 663 C CA . TYR A 1 91 ? -16.559 -4.320 3.075 1.00 93.88 91 TYR A CA 1
ATOM 664 C C . TYR A 1 91 ? -16.182 -2.929 2.536 1.00 93.88 91 TYR A C 1
ATOM 666 O O . TYR A 1 91 ? -16.860 -2.418 1.640 1.00 93.88 91 TYR A O 1
ATOM 674 N N . ALA A 1 92 ? -15.093 -2.324 3.019 1.00 95.75 92 ALA A N 1
ATOM 675 C CA . ALA A 1 92 ? -14.624 -1.039 2.524 1.00 95.75 92 ALA A CA 1
ATOM 676 C C . ALA A 1 92 ? -14.354 -1.076 1.011 1.00 95.75 92 ALA A C 1
ATOM 678 O O . ALA A 1 92 ? -13.725 -1.987 0.473 1.00 95.75 92 ALA A O 1
ATOM 679 N N . ARG A 1 93 ? -14.815 -0.042 0.308 1.00 97.25 93 ARG A N 1
ATOM 680 C CA . ARG A 1 93 ? -14.528 0.206 -1.111 1.00 97.25 93 ARG A CA 1
ATOM 681 C C . ARG A 1 93 ? -14.190 1.670 -1.289 1.00 97.25 93 ARG A C 1
ATOM 683 O O . ARG A 1 93 ? -14.736 2.521 -0.592 1.00 97.25 93 ARG A O 1
ATOM 690 N N . GLY A 1 94 ? -13.328 1.997 -2.241 1.00 97.12 94 GLY A N 1
ATOM 691 C CA . GLY A 1 94 ? -12.921 3.385 -2.420 1.00 97.12 94 GLY A CA 1
ATOM 692 C C . GLY A 1 94 ? -11.657 3.556 -3.240 1.00 97.12 94 GLY A C 1
ATOM 693 O O . GLY A 1 94 ? -11.361 2.766 -4.135 1.00 97.12 94 GLY A O 1
ATOM 694 N N . LYS A 1 95 ? -10.914 4.617 -2.932 1.00 96.75 95 LYS A N 1
ATOM 695 C CA . LYS A 1 95 ? -9.666 4.973 -3.612 1.00 96.75 95 LYS A CA 1
ATOM 696 C C . LYS A 1 95 ? -8.574 5.326 -2.611 1.00 96.75 95 LYS A C 1
ATOM 698 O O . LYS A 1 95 ? -8.848 5.933 -1.578 1.00 96.75 95 LYS A O 1
ATOM 703 N N . ALA A 1 96 ? -7.339 5.017 -2.970 1.00 96.75 96 ALA A N 1
ATOM 704 C CA . ALA A 1 96 ? -6.136 5.479 -2.302 1.00 96.75 96 ALA A CA 1
ATOM 705 C C . ALA A 1 96 ? -5.311 6.321 -3.283 1.00 96.75 96 ALA A C 1
ATOM 707 O O . ALA A 1 96 ? -5.036 5.906 -4.409 1.00 96.75 96 ALA A O 1
ATOM 708 N N . LEU A 1 97 ? -4.942 7.528 -2.867 1.00 95.31 97 LEU A N 1
ATOM 709 C CA . LEU A 1 97 ? -4.027 8.400 -3.595 1.00 95.31 97 LEU A CA 1
ATOM 710 C C . LEU A 1 97 ? -2.656 8.328 -2.936 1.00 95.31 97 LEU A C 1
ATOM 712 O O . LEU A 1 97 ? -2.545 8.644 -1.754 1.00 95.31 97 LEU A O 1
ATOM 716 N N . VAL A 1 98 ? -1.631 7.949 -3.694 1.00 93.31 98 VAL A N 1
ATOM 717 C CA . VAL A 1 98 ? -0.247 7.857 -3.216 1.00 93.31 98 VAL A CA 1
ATOM 718 C C . VAL A 1 98 ? 0.595 8.895 -3.951 1.00 93.31 98 VAL A C 1
ATOM 720 O O . VAL A 1 98 ? 0.678 8.869 -5.180 1.00 93.31 98 VAL A O 1
ATOM 723 N N . ASN A 1 99 ? 1.191 9.820 -3.201 1.00 91.44 99 ASN A N 1
ATOM 724 C CA . ASN A 1 99 ? 1.982 10.932 -3.730 1.00 91.44 99 ASN A CA 1
ATOM 725 C C . ASN A 1 99 ? 3.370 10.937 -3.106 1.00 91.44 99 ASN A C 1
ATOM 727 O O . ASN A 1 99 ? 3.484 10.742 -1.899 1.00 91.44 99 ASN A O 1
ATOM 731 N N . LEU A 1 100 ? 4.401 11.186 -3.911 1.00 90.44 100 LEU A N 1
ATOM 732 C CA . LEU A 1 100 ? 5.745 11.425 -3.397 1.00 90.44 100 LEU A CA 1
ATOM 733 C C . LEU A 1 100 ? 5.758 12.745 -2.612 1.00 90.44 100 LEU A C 1
ATOM 735 O O . LEU A 1 100 ? 5.224 13.745 -3.089 1.00 90.44 100 LEU A O 1
ATOM 739 N N . VAL A 1 101 ? 6.329 12.728 -1.411 1.00 90.44 101 VAL A N 1
ATOM 740 C CA . VAL A 1 101 ? 6.501 13.910 -0.552 1.00 90.44 101 VAL A CA 1
ATOM 741 C C . VAL A 1 101 ? 7.953 14.355 -0.549 1.00 90.44 101 VAL A C 1
ATOM 743 O O . VAL A 1 101 ? 8.223 15.541 -0.701 1.00 90.44 101 VAL A O 1
ATOM 746 N N . SER A 1 102 ? 8.881 13.413 -0.401 1.00 87.38 102 SER A N 1
ATOM 747 C CA . SER A 1 102 ? 10.311 13.697 -0.380 1.00 87.38 102 SER A CA 1
ATOM 748 C C . SER A 1 102 ? 11.115 12.535 -0.950 1.00 87.38 102 SER A C 1
ATOM 750 O O . SER A 1 102 ? 10.680 11.381 -0.942 1.00 87.38 102 SER A O 1
ATOM 752 N N . PHE A 1 103 ? 12.292 12.885 -1.457 1.00 85.69 103 PHE A N 1
ATOM 753 C CA . PHE A 1 103 ? 13.361 11.972 -1.818 1.00 85.69 103 PHE A CA 1
ATOM 754 C C . PHE A 1 103 ? 14.669 12.601 -1.350 1.00 85.69 103 PHE A C 1
ATOM 756 O O . PHE A 1 103 ? 14.988 13.709 -1.778 1.00 85.69 103 PHE A O 1
ATOM 763 N N . ASP A 1 104 ? 15.398 11.926 -0.470 1.00 82.25 104 ASP A N 1
ATOM 764 C CA . ASP A 1 104 ? 16.676 12.412 0.074 1.00 82.25 104 ASP A CA 1
ATOM 765 C C . ASP A 1 104 ? 17.904 11.794 -0.624 1.00 82.25 104 ASP A C 1
ATOM 767 O O . ASP A 1 104 ? 19.037 11.987 -0.192 1.00 82.25 104 ASP A O 1
ATOM 771 N N . GLY A 1 105 ? 17.687 11.060 -1.720 1.00 78.00 105 GLY A N 1
ATOM 772 C CA . GLY A 1 105 ? 18.720 10.296 -2.421 1.00 78.00 105 GLY A CA 1
ATOM 773 C C . GLY A 1 105 ? 18.702 8.802 -2.091 1.00 78.00 105 GLY A C 1
ATOM 774 O O . GLY A 1 105 ? 19.198 8.008 -2.890 1.00 78.00 105 GLY A O 1
ATOM 775 N N . VAL A 1 106 ? 18.081 8.407 -0.974 1.00 77.94 106 VAL A N 1
ATOM 776 C CA . VAL A 1 106 ? 18.027 7.015 -0.501 1.00 77.94 106 VAL A CA 1
ATOM 777 C C . VAL A 1 106 ? 16.586 6.568 -0.259 1.00 77.94 106 VAL A C 1
ATOM 779 O O . VAL A 1 106 ? 16.174 5.514 -0.745 1.00 77.94 106 VAL A O 1
ATOM 782 N N . LEU A 1 107 ? 15.799 7.374 0.451 1.00 83.38 107 LEU A N 1
ATOM 783 C CA . LEU A 1 107 ? 14.448 7.048 0.885 1.00 83.38 107 LEU A CA 1
ATOM 784 C C . LEU A 1 107 ? 13.408 7.864 0.120 1.00 83.38 107 LEU A C 1
ATOM 786 O O . LEU A 1 107 ? 13.502 9.083 -0.020 1.00 83.38 107 LEU A O 1
ATOM 790 N N . LEU A 1 108 ? 12.384 7.168 -0.374 1.00 88.38 108 LEU A N 1
ATOM 791 C CA . LEU A 1 108 ? 11.197 7.776 -0.968 1.00 88.38 108 LEU A CA 1
ATOM 792 C C . LEU A 1 108 ? 10.073 7.790 0.066 1.00 88.38 108 LEU A C 1
ATOM 794 O O . LEU A 1 108 ? 9.542 6.735 0.420 1.00 88.38 108 LEU A O 1
ATOM 798 N N . THR A 1 109 ? 9.649 8.979 0.482 1.00 91.25 109 THR A N 1
ATOM 799 C CA . THR A 1 109 ? 8.521 9.128 1.407 1.00 91.25 109 THR A CA 1
ATOM 800 C C . THR A 1 109 ? 7.247 9.396 0.626 1.00 91.25 109 THR A C 1
ATOM 802 O O . THR A 1 109 ? 7.141 10.382 -0.108 1.00 91.25 109 THR A O 1
ATOM 805 N N . PHE A 1 110 ? 6.245 8.532 0.798 1.00 92.88 110 PHE A N 1
ATOM 806 C CA . PHE A 1 110 ? 4.946 8.673 0.147 1.00 92.88 110 PHE A CA 1
ATOM 807 C C . PHE A 1 110 ? 3.853 9.064 1.138 1.00 92.88 110 PHE A C 1
ATOM 809 O O . PHE A 1 110 ? 3.676 8.430 2.173 1.00 92.88 110 PHE A O 1
ATOM 816 N N . LYS A 1 111 ? 3.032 10.048 0.767 1.00 94.25 111 LYS A N 1
ATOM 817 C CA . LYS A 1 111 ? 1.767 10.340 1.442 1.00 94.25 111 LYS A CA 1
ATOM 818 C C . LYS A 1 111 ? 0.654 9.522 0.817 1.00 94.25 111 LYS A C 1
ATOM 820 O O . LYS A 1 111 ? 0.384 9.655 -0.381 1.00 94.25 111 LYS A O 1
ATOM 825 N N . ILE A 1 112 ? -0.037 8.748 1.647 1.00 94.62 112 ILE A N 1
ATOM 826 C CA . ILE A 1 112 ? -1.224 7.989 1.258 1.00 94.62 112 ILE A CA 1
ATOM 827 C C . ILE A 1 112 ? -2.464 8.704 1.797 1.00 94.62 112 ILE A C 1
ATOM 829 O O . ILE A 1 112 ? -2.568 8.981 2.988 1.00 94.62 112 ILE A O 1
ATOM 833 N N . ARG A 1 113 ? -3.423 9.008 0.920 1.00 95.75 113 ARG A N 1
ATOM 834 C CA . ARG A 1 113 ? -4.759 9.489 1.295 1.00 95.75 113 ARG A CA 1
ATOM 835 C C . ARG A 1 113 ? -5.794 8.472 0.847 1.00 95.75 113 ARG A C 1
ATOM 837 O O . ARG A 1 113 ? -5.992 8.292 -0.354 1.00 95.75 113 ARG A O 1
ATOM 844 N N . VAL A 1 114 ? -6.474 7.856 1.805 1.00 95.81 114 VAL A N 1
ATOM 845 C CA . VAL A 1 114 ? -7.571 6.922 1.543 1.00 95.81 114 VAL A CA 1
ATOM 846 C C . VAL A 1 114 ? -8.908 7.655 1.612 1.00 95.81 114 VAL A C 1
ATOM 848 O O . VAL A 1 114 ? -9.127 8.507 2.469 1.00 95.81 114 VAL A O 1
ATOM 851 N N . THR A 1 115 ? 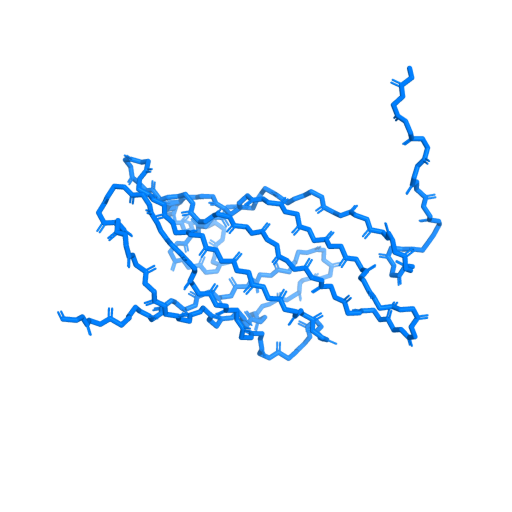-9.810 7.339 0.690 1.00 96.94 115 THR A N 1
ATOM 852 C CA . THR A 1 115 ? -11.202 7.792 0.709 1.00 96.94 115 THR A CA 1
ATOM 853 C C . THR A 1 115 ? -12.099 6.587 0.487 1.00 96.94 115 THR A C 1
ATOM 855 O O . THR A 1 115 ? -12.049 5.972 -0.582 1.00 96.94 115 THR A O 1
ATOM 858 N N . LEU A 1 116 ? -12.908 6.262 1.493 1.00 96.00 116 LEU A N 1
ATOM 859 C CA . LEU A 1 116 ? -13.884 5.178 1.442 1.00 96.00 116 LEU A CA 1
ATOM 860 C C . LEU A 1 116 ? -15.231 5.710 0.940 1.00 96.00 116 LEU A C 1
ATOM 862 O O . LEU A 1 116 ? -15.585 6.860 1.197 1.00 96.00 116 LEU A O 1
ATOM 866 N N . ARG A 1 117 ? -15.966 4.888 0.191 1.00 91.88 117 ARG A N 1
ATOM 867 C CA . ARG A 1 117 ? -17.366 5.145 -0.152 1.00 91.88 117 ARG A CA 1
ATOM 868 C C . ARG A 1 117 ? -18.240 4.713 1.023 1.00 91.88 117 ARG A C 1
ATOM 870 O O . ARG A 1 117 ? -18.056 3.609 1.527 1.00 91.88 117 ARG A O 1
ATOM 877 N N . SER A 1 118 ? -19.178 5.570 1.414 1.00 69.94 118 SER A N 1
ATOM 878 C CA . SER A 1 118 ? -20.293 5.175 2.276 1.00 69.94 118 SER A CA 1
ATOM 879 C C . SER A 1 118 ? -21.395 4.587 1.403 1.00 69.94 118 SER A C 1
ATOM 881 O O . SER A 1 118 ? -21.659 5.124 0.323 1.00 69.94 118 SER A O 1
ATOM 883 N N . TYR A 1 119 ? -22.005 3.506 1.875 1.00 59.34 119 TYR A N 1
ATOM 884 C CA . TYR A 1 119 ? -23.307 3.031 1.413 1.00 59.34 119 TYR A CA 1
ATOM 885 C C . TYR A 1 119 ? -24.341 3.321 2.495 1.00 59.34 119 TYR A C 1
ATOM 887 O O . TYR A 1 119 ? -23.915 3.418 3.671 1.00 59.34 119 TYR A O 1
#

Foldseek 3Di:
DDDDDPPVDCQAAFRKDWDWAFDFPDPDPPGDTFFIKTWMWGQNDHVTRKIWTWIWTQGPPRKIWIWTDIDRDPADWDKIWGPAIDDVTGPWTFIKTWHFDDDPPPDTDIDIDTDTDDD